Protein 5OC0 (pdb70)

Sequence (164 aa):
ENKYSRLQISIHWLVFLLVIAAYCAEFRGFFPRSDRPLINIHVSCGISILVLVVRLLLRLKYPTPPIIPKPKPTGLAHLGHLVIYLLFIALPVIGLVYNRGNPWFAFGLTPYASEANFERVDSLKSWHETLANLGYFVIGLHAAAALAHHYFWKDNTLLRPRKR

Foldseek 3Di:
DQAPDPVLVVLVVLLVVLLVLLVCLCCVVVDDPVCNLVSVSNLQSLVVNLVSVVSVVVPVVDDDRAKPPHDDVVVVVVVLVVVVNVLSNLLSVLVVPLQQCDWHDHPRDIHHDVHHDDVSNVVSVVVNVVSSVVVVVSVVVVVVVQCCVCPVVNMCSPVSNDDD

Solvent-accessible surface area: 11374 Å² total

InterPro domains:
  IPR011577 Cytochrome b561, bacterial/Ni-hydrogenase [PF01292] (5-172)
  IPR016174 Di-haem cytochrome, transmembrane [SSF81342] (4-172)
  IPR052168 Cytochrome b561 superoxide oxidase [PTHR30529] (1-175)

B-factor: mean 52.34, std 18.76, range [27.64, 150.26]

Secondary structure (DSSP, 8-state):
--S--HHHHHHHHHHHHHHHHHHH---GGGS-GGGHHHH--HHHHHHHHHH--HHHHHHHHSPPPPPSSPPP--HHHHHHHHHHHHHHHHHHHHHH--TT-S---BTTB----SS--HHHHHHHHHHHHHHHHHHHHHHHHHHHHHHHIIIII--STTT-----

Radius of gyration: 18.49 Å; Cα contacts (8 Å, |Δi|>4): 135; chains: 1; bounding box: 44×50×33 Å

Organism: Escherichia coli (strain K12) (NCBI:txid83333)

Structure (mmCIF, N/CA/C/O backbone):
data_5OC0
#
_entry.id   5OC0
#
_cell.length_a   68.046
_cell.length_b   91.102
_cell.length_c   97.923
_cell.angle_alpha   90.00
_cell.angle_beta   90.00
_cell.angle_gamma   90.00
#
_symmetry.space_group_name_H-M   'C 2 2 21'
#
loop_
_entity.id
_entity.type
_entity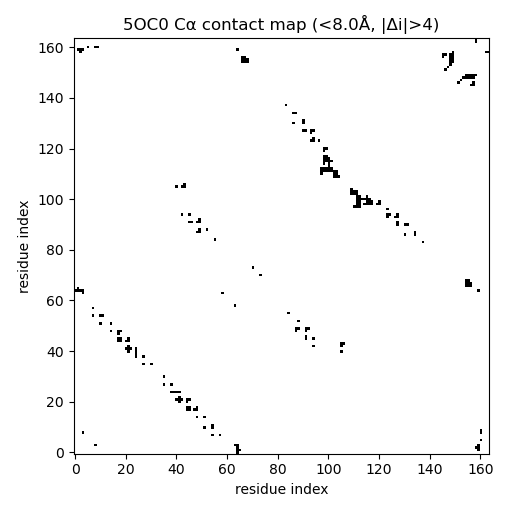.pdbx_description
1 polymer 'Cytochrome b561'
2 non-polymer 'PROTOPORPHYRIN IX CONTAINING FE'
3 non-polymer 'MAGNESIUM ION'
4 non-polymer GLYCEROL
5 non-polymer 'Octyl Glucose Neopentyl Glycol'
6 water water
#
loop_
_atom_site.group_PDB
_atom_site.id
_atom_site.type_symbol
_atom_site.label_atom_id
_atom_site.label_alt_id
_atom_site.label_comp_id
_atom_site.label_asym_id
_atom_site.label_entity_id
_atom_site.label_seq_id
_atom_site.pdbx_PDB_ins_code
_atom_site.Cartn_x
_atom_site.Cartn_y
_atom_site.Cartn_z
_atom_site.occupancy
_atom_site.B_iso_or_equiv
_atom_site.auth_seq_id
_atom_site.auth_comp_id
_atom_site.auth_asym_id
_atom_site.auth_atom_id
_atom_site.pdbx_PDB_model_num
ATOM 1 N N . GLU A 1 2 ? 1.795 25.279 31.658 1.00 82.00 2 GLU A N 1
ATOM 2 C CA . GLU A 1 2 ? 0.498 24.624 32.032 1.00 83.91 2 GLU A CA 1
ATOM 3 C C . GLU A 1 2 ? -0.426 25.584 32.852 1.00 74.18 2 GLU A C 1
ATOM 4 O O . GLU A 1 2 ? -1.021 26.521 32.293 1.00 68.92 2 GLU A O 1
ATOM 10 N N . ASN A 1 3 ? -0.512 25.374 34.169 1.00 67.77 3 ASN A N 1
ATOM 11 C CA . ASN A 1 3 ? -1.424 26.103 35.057 1.00 63.43 3 ASN A CA 1
ATOM 12 C C . ASN A 1 3 ? -0.817 27.344 35.714 1.00 53.91 3 ASN A C 1
ATOM 13 O O . ASN A 1 3 ? -1.479 27.951 36.467 1.00 54.12 3 ASN A O 1
ATOM 18 N N . LYS A 1 4 ? 0.454 27.654 35.523 1.00 49.19 4 LYS A N 1
ATOM 19 C CA . LYS A 1 4 ? 1.064 28.828 36.122 1.00 44.37 4 LYS A CA 1
ATOM 20 C C . LYS A 1 4 ? 1.576 29.726 34.948 1.00 41.65 4 LYS A C 1
ATOM 21 O O . LYS A 1 4 ? 1.837 29.240 33.866 1.00 40.49 4 LYS A O 1
ATOM 27 N N . TYR A 1 5 ? 1.773 31.020 35.178 1.00 38.05 5 TYR A N 1
ATOM 28 C CA . TYR A 1 5 ? 2.680 31.791 34.331 1.00 37.46 5 TYR A CA 1
ATOM 29 C C . TYR A 1 5 ? 4.050 31.122 34.343 1.00 39.03 5 TYR A C 1
ATOM 30 O O . TYR A 1 5 ? 4.373 30.390 35.266 1.00 38.17 5 TYR A O 1
ATOM 39 N N . SER A 1 6 ? 4.856 31.335 33.314 1.00 40.08 6 SER A N 1
ATOM 40 C CA . SER A 1 6 ? 6.221 30.787 33.299 1.00 41.70 6 SER A CA 1
ATOM 41 C C . SER A 1 6 ? 7.074 31.346 34.451 1.00 42.25 6 SER A C 1
ATOM 42 O O . SER A 1 6 ? 6.787 32.411 35.040 1.00 42.27 6 SER A O 1
ATOM 45 N N . ARG A 1 7 ? 8.075 30.594 34.854 1.00 42.42 7 ARG A N 1
ATOM 46 C CA . ARG A 1 7 ? 8.937 31.064 35.907 1.00 43.50 7 ARG A CA 1
ATOM 47 C C . ARG A 1 7 ? 9.568 32.427 35.653 1.00 40.75 7 ARG A C 1
ATOM 48 O O . ARG A 1 7 ? 9.673 33.233 36.564 1.00 39.84 7 ARG A O 1
ATOM 56 N N . LEU A 1 8 ? 9.995 32.672 34.421 1.00 39.98 8 LEU A N 1
ATOM 57 C CA . LEU A 1 8 ? 10.504 33.979 34.028 1.00 39.41 8 LEU A CA 1
ATOM 58 C C . LEU A 1 8 ? 9.430 35.060 34.219 1.00 37.49 8 LEU A C 1
ATOM 59 O O . LEU A 1 8 ? 9.745 36.161 34.697 1.00 39.57 8 LEU A O 1
ATOM 64 N N . GLN A 1 9 ? 8.177 34.785 33.861 1.00 34.23 9 GLN A N 1
ATOM 65 C CA . GLN A 1 9 ? 7.152 35.818 34.000 1.00 35.06 9 GLN A CA 1
ATOM 66 C C . GLN A 1 9 ? 6.870 36.080 35.490 1.00 34.43 9 GLN A C 1
ATOM 67 O O . GLN A 1 9 ? 6.580 37.215 35.865 1.00 35.24 9 GLN A O 1
ATOM 73 N N . ILE A 1 10 ? 6.903 35.003 36.299 1.00 37.23 10 ILE A N 1
ATOM 74 C CA . ILE A 1 10 ? 6.705 35.106 37.737 1.00 36.69 10 ILE A CA 1
ATOM 75 C C . ILE A 1 10 ? 7.860 35.918 38.342 1.00 36.05 10 ILE A C 1
ATOM 76 O O . ILE A 1 10 ? 7.598 36.834 39.112 1.00 35.32 10 ILE A O 1
ATOM 81 N N . SER A 1 11 ? 9.100 35.588 37.979 1.00 36.59 11 SER A N 1
ATOM 82 C CA . SER A 1 11 ? 10.272 36.352 38.422 1.00 38.37 11 SER A CA 1
ATOM 83 C C . SER A 1 11 ? 10.188 37.833 38.138 1.00 37.53 11 SER A C 1
ATOM 84 O O . SER A 1 11 ? 10.400 38.663 39.020 1.00 36.93 11 SER A O 1
ATOM 87 N N . ILE A 1 12 ? 9.824 38.160 36.913 1.00 36.66 12 ILE A N 1
ATOM 88 C CA . ILE A 1 12 ? 9.735 39.521 36.485 1.00 36.87 12 ILE A CA 1
ATOM 89 C C . ILE A 1 12 ? 8.586 40.247 37.203 1.00 34.82 12 ILE A C 1
ATOM 90 O O . ILE A 1 12 ? 8.761 41.371 37.635 1.00 34.02 12 ILE A O 1
ATOM 95 N N . HIS A 1 13 ? 7.433 39.591 37.362 1.00 34.42 13 HIS A N 1
ATOM 96 C CA . HIS A 1 13 ? 6.316 40.185 38.066 1.00 33.14 13 HIS A CA 1
ATOM 97 C C . HIS A 1 13 ? 6.772 40.696 39.491 1.00 34.84 13 HIS A C 1
ATOM 98 O O . HIS A 1 13 ? 6.542 41.893 39.859 1.00 32.53 13 HIS A O 1
ATOM 105 N N . TRP A 1 14 ? 7.440 39.820 40.229 1.00 34.57 14 TRP A N 1
ATOM 106 C CA . TRP A 1 14 ? 7.735 40.118 41.609 1.00 33.41 14 TRP A CA 1
ATOM 107 C C . TRP A 1 14 ? 9.006 40.988 41.703 1.00 34.84 14 TRP A C 1
ATOM 108 O O . TRP A 1 14 ? 9.116 41.840 42.607 1.00 34.59 14 TRP A O 1
ATOM 119 N N . LEU A 1 15 ? 9.945 40.812 40.773 1.00 34.69 15 LEU A N 1
ATOM 120 C CA . LEU A 1 15 ? 11.056 41.748 40.668 1.00 36.55 15 LEU A CA 1
ATOM 121 C C . LEU A 1 15 ? 10.584 43.199 40.452 1.00 35.50 15 LEU A C 1
ATOM 122 O O . LEU A 1 15 ? 11.054 44.140 41.138 1.00 34.33 15 LEU A O 1
ATOM 127 N N . VAL A 1 16 ? 9.686 43.378 39.496 1.00 34.78 16 VAL A N 1
ATOM 128 C CA . VAL A 1 16 ? 9.118 44.687 39.250 1.00 34.66 16 VAL A CA 1
ATOM 129 C C . VAL A 1 16 ? 8.408 45.254 40.504 1.00 34.59 16 VAL A C 1
ATOM 130 O O . VAL A 1 16 ? 8.499 46.455 40.808 1.00 34.58 16 VAL A O 1
ATOM 134 N N . PHE A 1 17 ? 7.642 44.414 41.156 1.00 33.08 17 PHE A N 1
ATOM 135 C CA . PHE A 1 17 ? 7.042 44.804 42.445 1.00 34.04 17 PHE A CA 1
ATOM 136 C C . PHE A 1 17 ? 8.123 45.374 43.408 1.00 32.99 17 PHE A C 1
ATOM 137 O O . PHE A 1 17 ? 7.939 46.454 43.970 1.00 31.71 17 PHE A O 1
ATOM 145 N N . LEU A 1 18 ? 9.221 44.644 43.593 1.00 32.95 18 LEU A N 1
ATOM 146 C CA . LEU A 1 18 ? 10.326 45.120 44.480 1.00 35.08 18 LEU A CA 1
ATOM 147 C C . LEU A 1 18 ? 10.932 46.417 44.000 1.00 35.27 18 LEU A C 1
ATOM 148 O O . LEU A 1 18 ? 11.148 47.312 44.799 1.00 33.32 18 LEU A O 1
ATOM 153 N N . LEU A 1 19 ? 11.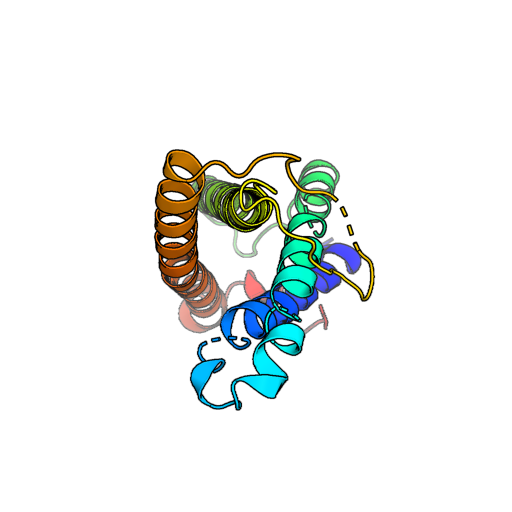165 46.516 42.686 1.00 33.94 19 LEU A N 1
ATOM 154 C CA . LEU A 1 19 ? 11.736 47.708 42.127 1.00 34.45 19 LEU A CA 1
ATOM 155 C C . LEU A 1 19 ? 10.810 48.938 42.224 1.00 33.71 19 LEU A C 1
ATOM 156 O O . LEU A 1 19 ? 11.285 50.082 42.428 1.00 32.14 19 LEU A O 1
ATOM 161 N N . VAL A 1 20 ? 9.532 48.707 42.044 1.00 31.83 20 VAL A N 1
ATOM 162 C CA . VAL A 1 20 ? 8.532 49.764 42.175 1.00 33.11 20 VAL A CA 1
ATOM 163 C C . VAL A 1 20 ? 8.458 50.254 43.621 1.00 34.20 20 VAL A C 1
ATOM 164 O O . VAL A 1 20 ? 8.328 51.446 43.863 1.00 34.07 20 VAL A O 1
ATOM 168 N N . ILE A 1 21 ? 8.499 49.305 44.558 1.00 33.92 21 ILE A N 1
ATOM 169 C CA . ILE A 1 21 ? 8.529 49.676 45.966 1.00 34.52 21 ILE A CA 1
ATOM 170 C C . ILE A 1 21 ? 9.724 50.596 46.255 1.00 33.32 21 ILE A C 1
ATOM 171 O O . ILE A 1 21 ? 9.561 51.598 46.945 1.00 34.25 21 ILE A O 1
ATOM 176 N N . ALA A 1 22 ? 10.887 50.229 45.745 1.00 34.10 22 ALA A N 1
ATOM 177 C CA . ALA A 1 22 ? 12.136 50.947 45.967 1.00 36.02 22 ALA A CA 1
ATOM 178 C C . ALA A 1 22 ? 12.032 52.344 45.318 1.00 35.72 22 ALA A C 1
ATOM 179 O O . ALA A 1 22 ? 12.387 53.310 45.937 1.00 34.70 22 ALA A O 1
ATOM 181 N N . ALA A 1 23 ? 11.480 52.429 44.104 1.00 34.15 23 ALA A N 1
ATOM 182 C CA . ALA A 1 23 ? 11.317 53.689 43.391 1.00 35.58 23 ALA A CA 1
ATOM 183 C C . ALA A 1 23 ? 10.445 54.693 44.176 1.00 35.03 23 ALA A C 1
ATOM 184 O O . ALA A 1 23 ? 10.858 55.834 44.341 1.00 34.85 23 ALA A O 1
ATOM 186 N N . TYR A 1 24 ? 9.265 54.239 44.588 1.00 34.10 24 TYR A N 1
ATOM 187 C CA . TYR A 1 24 ? 8.372 55.024 45.448 1.00 35.81 24 TYR A CA 1
ATOM 188 C C . TYR A 1 24 ? 9.034 55.405 46.797 1.00 35.27 24 TYR A C 1
ATOM 189 O O . TYR A 1 24 ? 9.014 56.549 47.181 1.00 37.24 24 TYR A O 1
ATOM 198 N N . CYS A 1 25 ? 9.652 54.444 47.446 1.00 36.24 25 CYS A N 1
ATOM 199 C CA . CYS A 1 25 ? 10.265 54.673 48.741 1.00 38.49 25 CYS A CA 1
ATOM 200 C C . CYS A 1 25 ? 11.376 55.740 48.645 1.00 38.87 25 CYS A C 1
ATOM 201 O O . CYS A 1 25 ? 11.456 56.596 49.530 1.00 38.06 25 CYS A O 1
ATOM 204 N N . ALA A 1 26 ? 12.201 55.680 47.580 1.00 36.93 26 ALA A N 1
ATOM 205 C CA . ALA A 1 26 ? 13.276 56.667 47.408 1.00 38.00 26 ALA A CA 1
ATOM 206 C C . ALA A 1 26 ? 12.713 58.093 47.380 1.00 38.81 26 ALA A C 1
ATOM 207 O O . ALA A 1 26 ? 13.256 58.990 48.075 1.00 41.88 26 ALA A O 1
ATOM 217 N N . GLU A 1 28 ? 9.547 59.024 48.463 1.00 38.84 28 GLU A N 1
ATOM 218 C CA . GLU A 1 28 ? 8.737 59.318 49.638 1.00 38.33 28 GLU A CA 1
ATOM 219 C C . GLU A 1 28 ? 9.595 59.641 50.850 1.00 38.24 28 GLU A C 1
ATOM 220 O O . GLU A 1 28 ? 9.186 60.496 51.639 1.00 39.27 28 GLU A O 1
ATOM 226 N N . PHE A 1 29 ? 10.750 58.990 50.980 1.00 37.67 29 PHE A N 1
ATOM 227 C CA . PHE A 1 29 ? 11.631 59.169 52.122 1.00 40.64 29 PHE A CA 1
ATOM 228 C C . PHE A 1 29 ? 12.824 60.102 51.844 1.00 43.62 29 PHE A C 1
ATOM 229 O O . PHE A 1 29 ? 13.664 60.290 52.737 1.00 44.75 29 PHE A O 1
ATOM 237 N N . ARG A 1 30 ? 12.854 60.746 50.669 1.00 44.45 30 ARG A N 1
ATOM 238 C CA . ARG A 1 30 ? 13.942 61.636 50.303 1.00 47.80 30 ARG A CA 1
ATOM 239 C C . ARG A 1 30 ? 14.285 62.710 51.379 1.00 48.11 30 ARG A C 1
ATOM 240 O O . ARG A 1 30 ? 15.416 62.908 51.718 1.00 47.63 30 ARG A O 1
ATOM 248 N N . GLY A 1 31 ? 13.283 63.355 51.940 1.00 48.64 31 GLY A N 1
ATOM 249 C CA . GLY A 1 31 ? 13.482 64.372 52.946 1.00 49.97 31 GLY A CA 1
ATOM 250 C C . GLY A 1 31 ? 13.918 63.885 54.325 1.00 51.59 31 GLY A C 1
ATOM 251 O O . GLY A 1 31 ? 14.044 64.671 55.215 1.00 52.75 31 GLY A O 1
ATOM 252 N N . PHE A 1 32 ? 14.087 62.587 54.506 1.00 52.40 32 PHE A N 1
ATOM 253 C CA . PHE A 1 32 ? 14.576 61.981 55.741 1.00 55.35 32 PHE A CA 1
ATOM 254 C C . PHE A 1 32 ? 16.088 61.849 55.631 1.00 57.75 32 PHE A C 1
ATOM 255 O O . PHE A 1 32 ? 16.747 61.422 56.582 1.00 57.73 32 PHE A O 1
ATOM 263 N N . PHE A 1 33 ? 16.636 62.152 54.453 1.00 56.86 33 PHE A N 1
ATOM 264 C CA . PHE A 1 33 ? 18.076 62.091 5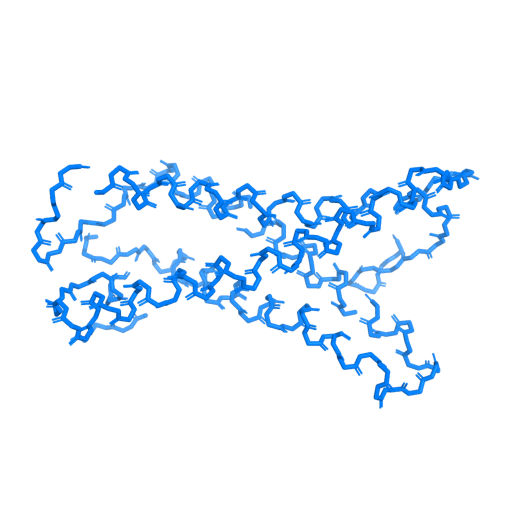4.247 1.00 59.59 33 PHE A CA 1
ATOM 265 C C . PHE A 1 33 ? 18.595 63.510 54.141 1.00 59.48 33 PHE A C 1
ATOM 266 O O . PHE A 1 33 ? 17.884 64.394 53.674 1.00 59.64 33 PHE A O 1
ATOM 274 N N . PRO A 1 34 ? 19.837 63.732 54.558 1.00 68.93 34 PRO A N 1
ATOM 275 C CA . PRO A 1 34 ? 20.400 65.074 54.360 1.00 68.33 34 PRO A CA 1
ATOM 276 C C . PRO A 1 34 ? 20.555 65.456 52.861 1.00 66.03 34 PRO A C 1
ATOM 277 O O . PRO A 1 34 ? 20.662 64.587 51.992 1.00 61.43 34 PRO A O 1
ATOM 281 N N . ARG A 1 35 ? 20.536 66.751 52.582 1.00 69.67 35 ARG A N 1
ATOM 282 C CA . ARG A 1 35 ? 20.807 67.287 51.244 1.00 73.65 35 ARG A CA 1
ATOM 283 C C . ARG A 1 35 ? 22.016 66.599 50.542 1.00 72.51 35 ARG A C 1
ATOM 284 O O . ARG A 1 35 ? 21.974 66.277 49.327 1.00 70.45 35 ARG A O 1
ATOM 292 N N . SER A 1 36 ? 23.050 66.302 51.324 1.00 70.68 36 SER A N 1
ATOM 293 C CA . SER A 1 36 ? 24.261 65.652 50.801 1.00 71.31 36 SER A CA 1
ATOM 294 C C . SER A 1 36 ? 24.013 64.258 50.223 1.00 67.20 36 SER A C 1
ATOM 295 O O . SER A 1 36 ? 24.798 63.819 49.424 1.00 68.78 36 SER A O 1
ATOM 298 N N . ASP A 1 37 ? 22.977 63.541 50.674 1.00 64.50 37 ASP A N 1
ATOM 299 C CA . ASP A 1 37 ? 22.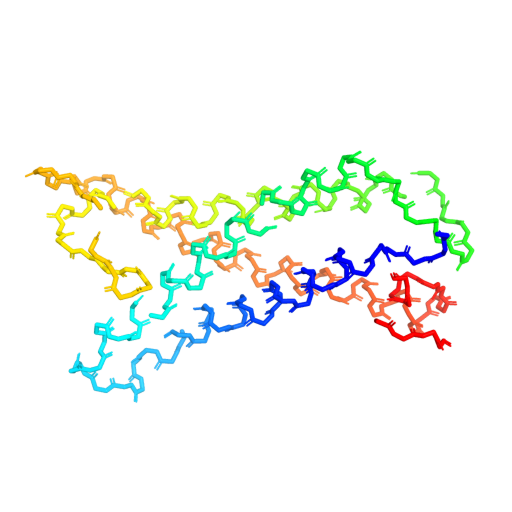642 62.213 50.135 1.00 62.57 37 ASP A CA 1
ATOM 300 C C . ASP A 1 37 ? 21.649 62.216 48.980 1.00 57.66 37 ASP A C 1
ATOM 301 O O . ASP A 1 37 ? 21.385 61.155 48.391 1.00 55.78 37 ASP A O 1
ATOM 306 N N . ARG A 1 38 ? 21.065 63.375 48.682 1.00 58.41 38 ARG A N 1
ATOM 307 C CA . ARG A 1 38 ? 20.045 63.480 47.654 1.00 60.86 38 ARG A CA 1
ATOM 308 C C . ARG A 1 38 ? 20.511 62.942 46.269 1.00 59.15 38 ARG A C 1
ATOM 309 O O . ARG A 1 38 ? 19.766 62.187 45.623 1.00 55.78 38 ARG A O 1
ATOM 317 N N . PRO A 1 39 ? 21.732 63.316 45.828 1.00 60.18 39 PRO A N 1
ATOM 318 C CA . PRO A 1 39 ? 22.187 62.704 44.561 1.00 61.24 39 PRO A CA 1
ATOM 319 C C . PRO A 1 39 ? 22.081 61.158 44.526 1.00 58.99 39 PRO A C 1
ATOM 320 O O . PRO A 1 39 ? 21.643 60.566 43.476 1.00 56.41 39 PRO A O 1
ATOM 324 N N . LEU A 1 40 ? 22.408 60.509 45.650 1.00 55.75 40 LEU A N 1
ATOM 325 C CA . LEU A 1 40 ? 22.367 59.067 45.706 1.00 56.32 40 LEU A CA 1
ATOM 326 C C . LEU A 1 40 ? 20.921 58.583 45.688 1.00 52.33 40 LEU A C 1
ATOM 327 O O . LEU A 1 40 ? 20.603 57.590 45.016 1.00 53.07 40 LEU A O 1
ATOM 332 N N . ILE A 1 41 ? 20.051 59.293 46.402 1.00 49.30 41 ILE A N 1
ATOM 333 C CA . ILE A 1 41 ? 18.656 58.924 46.471 1.00 50.38 41 ILE A CA 1
ATOM 334 C C . ILE A 1 41 ? 18.021 59.050 45.046 1.00 48.33 41 ILE A C 1
ATOM 3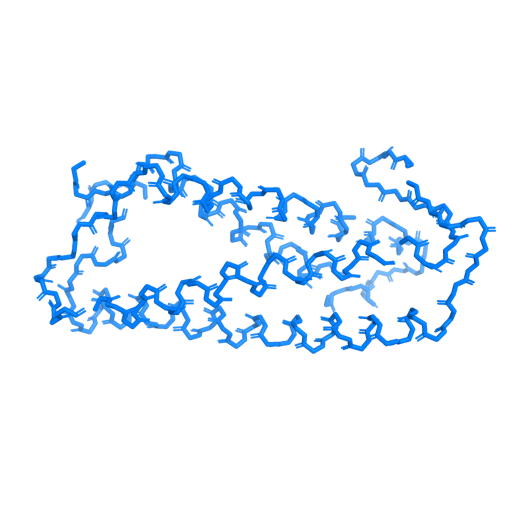35 O O . ILE A 1 41 ? 17.235 58.232 44.632 1.00 46.36 41 ILE A O 1
ATOM 340 N N . ASN A 1 42 ? 18.335 60.160 44.384 1.00 48.97 42 ASN A N 1
ATOM 341 C CA . ASN A 1 42 ? 17.906 60.386 43.007 1.00 50.21 42 ASN A CA 1
ATOM 342 C C . ASN A 1 42 ? 18.436 59.311 42.054 1.00 48.78 42 ASN A C 1
ATOM 343 O O . ASN A 1 42 ? 17.711 58.789 41.217 1.00 46.44 42 ASN A O 1
ATOM 356 N N . ILE A 1 44 ? 19.261 56.165 42.894 1.00 43.91 44 ILE A N 1
ATOM 357 C CA . ILE A 1 44 ? 18.530 54.936 43.169 1.00 41.98 44 ILE A CA 1
ATOM 358 C C . ILE A 1 44 ? 17.195 55.030 42.465 1.00 40.96 44 ILE A C 1
ATOM 359 O O . ILE A 1 44 ? 16.784 54.072 41.833 1.00 41.61 44 ILE A O 1
ATOM 364 N N . HIS A 1 45 ? 16.528 56.178 42.564 1.00 40.01 45 HIS A N 1
ATOM 365 C CA . HIS A 1 45 ? 15.191 56.344 42.032 1.00 39.15 45 HIS A CA 1
ATOM 366 C C . HIS A 1 45 ? 15.148 56.087 40.525 1.00 40.92 45 HIS A C 1
ATOM 367 O O . HIS A 1 45 ? 14.329 55.254 40.038 1.00 39.79 45 HIS A O 1
ATOM 374 N N . VAL A 1 46 ? 15.989 56.824 39.820 1.00 41.40 46 VAL A N 1
ATOM 375 C CA . VAL A 1 46 ? 16.011 56.784 38.376 1.00 43.84 46 VAL A CA 1
ATOM 376 C C . VAL A 1 46 ? 16.465 55.417 37.871 1.00 42.51 46 VAL A C 1
ATOM 377 O O . VAL A 1 46 ? 15.994 54.974 36.813 1.00 40.89 46 VAL A O 1
ATOM 381 N N . SER A 1 47 ? 17.423 54.822 38.579 1.00 41.74 47 SER A N 1
ATOM 382 C CA . SER A 1 47 ? 17.932 53.506 38.228 1.00 43.07 47 SER A CA 1
ATOM 383 C C . SER A 1 47 ? 16.830 52.443 38.402 1.00 42.37 47 SER A C 1
ATOM 384 O O . SER A 1 47 ? 16.593 51.657 37.486 1.00 42.30 47 SER A O 1
ATOM 387 N N . CYS A 1 48 ? 16.086 52.489 39.494 1.00 39.55 48 CYS A N 1
ATOM 388 C CA . CYS A 1 48 ? 14.927 51.602 39.617 1.00 40.14 48 CYS A CA 1
ATOM 389 C C . CYS A 1 48 ? 13.900 51.844 38.482 1.00 38.93 48 CYS A C 1
ATOM 390 O O . CYS A 1 48 ? 13.370 50.874 37.908 1.00 36.26 48 CYS A O 1
ATOM 393 N N . GLY A 1 49 ? 13.630 53.126 38.210 1.00 37.51 49 GLY A N 1
ATOM 394 C CA . GLY A 1 49 ? 12.651 53.549 37.218 1.00 37.64 49 GLY A CA 1
ATOM 395 C C . GLY A 1 49 ? 13.033 53.015 35.839 1.00 39.57 49 GLY A C 1
ATOM 396 O O . GLY A 1 49 ? 12.172 52.510 35.108 1.00 41.23 49 GLY A O 1
ATOM 397 N N . ILE A 1 50 ? 14.293 53.179 35.445 1.00 39.89 50 ILE A N 1
ATOM 398 C CA . ILE A 1 50 ? 14.764 52.666 34.146 1.00 41.63 50 ILE A CA 1
ATOM 399 C C . ILE A 1 50 ? 14.663 51.130 34.092 1.00 41.20 50 ILE A C 1
ATOM 400 O O . ILE A 1 50 ? 14.249 50.610 33.061 1.00 40.72 50 ILE A O 1
ATOM 405 N N . SER A 1 51 ? 15.039 50.442 35.185 1.00 40.01 51 SER A N 1
ATOM 406 C CA . SER A 1 51 ? 14.924 48.980 35.287 1.00 41.26 51 SER A CA 1
ATOM 407 C C . SER A 1 51 ? 13.496 48.535 35.107 1.00 40.30 51 SER A C 1
ATOM 408 O O . SER A 1 51 ? 13.252 47.535 34.376 1.00 39.19 51 SER A O 1
ATOM 411 N N . ILE A 1 52 ? 12.575 49.275 35.750 1.00 37.93 52 ILE A N 1
ATOM 412 C CA . ILE A 1 52 ? 11.156 48.977 35.668 1.00 38.30 52 ILE A CA 1
ATOM 413 C C . ILE A 1 52 ? 10.684 49.129 34.205 1.00 38.60 52 ILE A C 1
ATOM 414 O O . ILE A 1 52 ? 9.961 48.262 33.745 1.00 36.73 52 ILE A O 1
ATOM 419 N N . LEU A 1 53 ? 10.999 50.243 33.567 1.00 37.20 53 LEU A N 1
ATOM 420 C CA . LEU A 1 53 ? 10.666 50.463 32.156 1.00 41.08 53 LEU A CA 1
ATOM 421 C C . LEU A 1 53 ? 11.071 49.289 31.233 1.00 40.68 53 LEU A C 1
ATOM 422 O O . LEU A 1 53 ? 10.238 48.810 30.443 1.00 41.51 53 LEU A O 1
ATOM 427 N N . VAL A 1 54 ? 12.333 48.877 31.348 1.00 40.78 54 VAL A N 1
ATOM 428 C CA . VAL A 1 54 ? 12.882 47.757 30.571 1.00 42.05 54 VAL A CA 1
ATOM 429 C C . VAL A 1 54 ? 12.061 46.473 30.852 1.00 42.63 54 VAL A C 1
ATOM 430 O O . VAL A 1 54 ? 11.687 45.763 29.917 1.00 41.38 54 VAL A O 1
ATOM 434 N N . LEU A 1 55 ? 11.773 46.222 32.121 1.00 40.32 55 LEU A N 1
ATOM 435 C CA . LEU A 1 55 ? 11.067 45.023 32.514 1.00 39.13 55 LEU A CA 1
ATOM 436 C C . LEU A 1 55 ? 9.616 45.050 32.120 1.00 37.25 55 LEU A C 1
ATOM 437 O O . LEU A 1 55 ? 9.085 44.002 31.869 1.00 37.93 55 LEU A O 1
ATOM 450 N N . VAL A 1 57 ? 8.511 46.539 29.332 1.00 36.07 57 VAL A N 1
ATOM 451 C CA . VAL A 1 57 ? 8.552 46.233 27.897 1.00 38.83 57 VAL A CA 1
ATOM 452 C C . VAL A 1 57 ? 8.762 44.704 27.684 1.00 38.51 57 VAL A C 1
ATOM 453 O O . VAL A 1 57 ? 7.958 44.091 26.998 1.00 38.23 57 VAL A O 1
ATOM 457 N N . VAL A 1 58 ? 9.768 44.124 28.362 1.00 36.41 58 VAL A N 1
ATOM 458 C CA . VAL A 1 58 ? 10.079 42.716 28.293 1.00 38.06 58 VAL A CA 1
ATOM 459 C C . VAL A 1 58 ? 8.862 41.862 28.676 1.00 37.77 58 VAL A C 1
ATOM 460 O O . VAL A 1 58 ? 8.438 40.989 27.902 1.00 36.44 58 VAL A O 1
ATOM 464 N N . ARG A 1 59 ? 8.241 42.179 29.803 1.00 34.51 59 ARG A N 1
ATOM 465 C CA . ARG A 1 59 ? 7.098 41.409 30.238 1.00 35.65 59 ARG A CA 1
ATOM 466 C C . ARG A 1 59 ? 5.922 41.460 29.261 1.00 35.46 59 ARG A C 1
ATOM 467 O O . ARG A 1 59 ? 5.164 40.521 29.150 1.00 34.77 59 ARG A O 1
ATOM 475 N N . LEU A 1 60 ? 5.786 42.573 28.571 1.00 38.51 60 LEU A N 1
ATOM 476 C CA . LEU A 1 60 ? 4.721 42.740 27.621 1.00 39.04 60 LEU A CA 1
ATOM 477 C C . LEU A 1 60 ? 4.979 41.850 26.378 1.00 40.35 60 LEU A C 1
ATOM 478 O O . LEU A 1 60 ? 4.075 41.158 25.862 1.00 40.22 60 LEU A O 1
ATOM 483 N N . LEU A 1 61 ? 6.233 41.839 25.919 1.00 41.51 61 LEU A N 1
ATOM 484 C CA . LEU A 1 61 ? 6.646 40.960 24.807 1.00 39.14 61 LEU A CA 1
ATOM 485 C C . LEU A 1 61 ? 6.441 39.488 25.221 1.00 37.65 61 LEU A C 1
ATOM 486 O O . LEU A 1 61 ? 5.957 38.682 24.427 1.00 35.12 61 LEU A O 1
ATOM 491 N N . LEU A 1 62 ? 6.728 39.131 26.493 1.00 36.06 62 LEU A N 1
ATOM 492 C CA . LEU A 1 62 ? 6.478 37.763 26.956 1.00 35.76 62 LEU A CA 1
ATOM 493 C C . LEU A 1 62 ? 4.993 37.459 26.984 1.00 34.94 62 LEU A C 1
ATOM 494 O O . LEU A 1 62 ? 4.550 36.325 26.739 1.00 35.53 62 LEU A O 1
ATOM 499 N N . ARG A 1 63 ? 4.203 38.467 27.337 1.00 34.98 63 ARG A N 1
ATOM 500 C CA . ARG A 1 63 ? 2.774 38.321 27.396 1.00 34.88 63 ARG A CA 1
ATOM 501 C C . ARG A 1 63 ? 2.178 38.036 26.018 1.00 37.78 63 ARG A C 1
ATOM 502 O O . ARG A 1 63 ? 1.319 37.177 25.872 1.00 37.61 63 ARG A O 1
ATOM 510 N N . LEU A 1 64 ? 2.673 38.698 24.979 1.00 36.50 64 LEU A N 1
ATOM 511 C CA . LEU A 1 64 ? 2.339 38.324 23.658 1.00 40.08 64 LEU A CA 1
ATOM 512 C C . LEU A 1 64 ? 2.838 36.887 23.287 1.00 39.44 64 LEU A C 1
ATOM 513 O O . LEU A 1 64 ? 2.100 36.110 22.702 1.00 42.59 64 LEU A O 1
ATOM 518 N N . LYS A 1 65 ? 4.074 36.592 23.572 1.00 37.63 65 LYS A N 1
ATOM 519 C CA . LYS A 1 65 ? 4.661 35.297 23.153 1.00 39.70 65 LYS A CA 1
ATOM 520 C C . LYS A 1 65 ? 3.926 34.110 23.766 1.00 39.28 65 LYS A C 1
ATOM 521 O O . LYS A 1 65 ? 3.546 33.223 23.063 1.00 36.87 65 LYS A O 1
ATOM 527 N N . TYR A 1 66 ? 3.595 34.191 25.044 1.00 40.23 66 TYR A N 1
ATOM 528 C CA . TYR A 1 66 ? 2.980 33.073 25.807 1.00 42.56 66 TYR A CA 1
ATOM 529 C C . TYR A 1 66 ? 1.501 33.152 25.945 1.00 42.01 66 TYR A C 1
ATOM 530 O O . TYR A 1 66 ? 0.958 34.220 25.872 1.00 38.20 66 TYR A O 1
ATOM 539 N N . PRO A 1 67 ? 0.847 31.991 26.181 1.00 43.86 67 PRO A N 1
ATOM 540 C CA . PRO A 1 67 ? -0.564 32.078 26.507 1.00 44.32 67 PRO A CA 1
ATOM 541 C C . PRO A 1 67 ? -0.730 32.647 27.930 1.00 39.22 67 PRO A C 1
ATOM 542 O O . PRO A 1 67 ? 0.154 32.556 28.737 1.00 39.90 67 PRO A O 1
ATOM 546 N N . THR A 1 68 ? -1.858 33.267 28.213 1.00 37.32 68 THR A N 1
ATOM 547 C CA . THR A 1 68 ? -2.207 33.501 29.602 1.00 35.87 68 THR A CA 1
ATOM 548 C C . THR A 1 68 ? -2.685 32.231 30.255 1.00 36.75 68 THR A C 1
ATOM 549 O O . THR A 1 68 ? -3.563 31.599 29.790 1.00 35.93 68 THR A O 1
ATOM 553 N N . PRO A 1 69 ? -2.148 31.864 31.428 1.00 38.21 69 PRO A N 1
ATOM 554 C CA . PRO A 1 69 ? -2.694 30.649 32.030 1.00 39.00 69 PRO A CA 1
ATOM 555 C C . PRO A 1 69 ? -4.176 30.786 32.317 1.00 41.20 69 PRO A C 1
ATOM 556 O O . PRO A 1 69 ? -4.659 31.868 32.644 1.00 40.76 69 PRO A O 1
ATOM 560 N N . PRO A 1 70 ? -4.933 29.704 32.172 1.00 43.75 70 PRO A N 1
ATOM 561 C CA . PRO A 1 70 ? -6.361 29.827 32.469 1.00 43.94 70 PRO A CA 1
ATOM 562 C C . PRO A 1 70 ? -6.587 30.006 34.003 1.00 43.34 70 PRO A C 1
ATOM 563 O O . PRO A 1 70 ? -5.767 29.560 34.800 1.00 42.62 70 PRO A O 1
ATOM 567 N N . ILE A 1 71 ? -7.693 30.648 34.363 1.00 43.19 71 ILE A N 1
ATOM 568 C CA . ILE A 1 71 ? -8.205 30.649 35.727 1.00 45.61 71 ILE A CA 1
ATOM 569 C C . ILE A 1 71 ? -9.207 29.525 35.941 1.00 47.90 71 ILE A C 1
ATOM 570 O O . ILE A 1 71 ? -10.027 29.248 35.066 1.00 48.57 71 ILE A O 1
ATOM 575 N N . ILE A 1 72 ? -9.114 28.883 37.100 1.00 49.14 72 ILE A N 1
ATOM 576 C CA . ILE A 1 72 ? -9.964 27.803 37.493 1.00 52.17 72 ILE A CA 1
ATOM 577 C C . ILE A 1 72 ? -10.644 28.206 38.792 1.00 53.50 72 ILE A C 1
ATOM 578 O O . ILE A 1 72 ? -9.907 28.475 39.734 1.00 53.55 72 ILE A O 1
ATOM 583 N N . PRO A 1 73 ? -11.995 28.212 38.883 1.00 55.20 73 PRO A N 1
ATOM 584 C CA . PRO A 1 73 ? -12.905 27.937 37.740 1.00 55.64 73 PRO A CA 1
ATOM 585 C C . PRO A 1 73 ? -12.819 29.087 36.711 1.00 54.67 73 PRO A C 1
ATOM 586 O O . PRO A 1 73 ? -12.229 30.158 37.010 1.00 52.82 73 PRO A O 1
ATOM 590 N N . LYS A 1 74 ? -13.362 28.837 35.536 1.00 58.22 74 LYS A N 1
ATOM 591 C CA . LYS A 1 74 ? -13.299 29.744 34.421 1.00 59.13 74 LYS A CA 1
ATOM 592 C C . LYS A 1 74 ? -14.175 30.938 34.608 1.00 60.56 74 LYS A C 1
ATOM 593 O O . LYS A 1 74 ? -15.364 30.770 34.743 1.00 61.72 74 LYS A O 1
ATOM 599 N N . PRO A 1 75 ? -13.602 32.151 34.517 1.00 58.97 75 PRO A N 1
ATOM 600 C CA . PRO A 1 75 ? -14.436 33.371 34.523 1.00 61.58 75 PRO A CA 1
ATOM 601 C C . PRO A 1 75 ? -15.381 33.439 33.300 1.00 64.02 75 PRO A C 1
ATOM 602 O O . PRO A 1 75 ? -15.158 32.753 32.312 1.00 63.26 75 PRO A O 1
ATOM 606 N N . LYS A 1 76 ? -16.402 34.284 33.351 1.00 70.50 76 LYS A N 1
ATOM 607 C CA . LYS A 1 76 ? -17.127 34.679 32.120 1.00 78.81 76 LYS A CA 1
ATOM 608 C C . LYS A 1 76 ? -16.130 35.365 31.121 1.00 76.56 76 LYS A C 1
ATOM 609 O O . LYS A 1 76 ? -15.203 36.049 31.581 1.00 72.15 76 LYS A O 1
ATOM 615 N N . PRO A 1 77 ? -16.245 35.106 29.774 1.00 79.53 77 PRO A N 1
ATOM 616 C CA . PRO A 1 77 ? -15.305 35.752 28.797 1.00 77.61 77 PRO A CA 1
ATOM 617 C C . PRO A 1 77 ? -15.113 37.271 28.936 1.00 76.90 77 PRO A C 1
ATOM 618 O O . PRO A 1 77 ? -13.994 37.742 28.820 1.00 75.04 77 PRO A O 1
ATOM 638 N N . THR A 1 80 ? -12.703 38.072 31.813 1.00 58.90 80 THR A N 1
ATOM 639 C CA . THR A 1 80 ? -11.320 37.919 31.367 1.00 57.80 80 THR A CA 1
ATOM 640 C C . THR A 1 80 ? -10.888 39.134 30.495 1.00 56.39 80 THR A C 1
ATOM 641 O O . THR A 1 80 ? -9.861 39.740 30.743 1.00 50.37 80 THR A O 1
ATOM 645 N N . GLY A 1 81 ? -11.711 39.473 29.498 1.00 56.40 81 GLY A N 1
ATOM 646 C CA . GLY A 1 81 ? -11.512 40.678 28.687 1.00 57.35 81 GLY A CA 1
ATOM 647 C C . GLY A 1 81 ? -11.210 41.895 29.552 1.00 55.38 81 GLY A C 1
ATOM 648 O O . GLY A 1 81 ? -10.233 42.598 29.334 1.00 50.00 81 GLY A O 1
ATOM 649 N N . LEU A 1 82 ? -12.014 42.087 30.590 1.00 56.55 82 LEU A N 1
ATOM 650 C CA . LEU A 1 82 ? -11.877 43.253 31.441 1.00 58.47 82 LEU A CA 1
ATOM 651 C C . LEU A 1 82 ? -10.588 43.238 32.285 1.00 54.06 82 LEU A C 1
ATOM 652 O O . LEU A 1 82 ? -9.900 44.228 32.432 1.00 53.22 82 LEU A O 1
ATOM 657 N N . ALA A 1 83 ? -10.274 42.098 32.853 1.00 52.13 83 ALA A N 1
ATOM 658 C CA . ALA A 1 83 ? -9.034 41.950 33.551 1.00 48.12 83 ALA A CA 1
ATOM 659 C C . ALA A 1 83 ? -7.877 42.222 32.550 1.00 43.78 83 ALA A C 1
ATOM 660 O O . ALA A 1 83 ? -6.873 42.881 32.881 1.00 42.74 83 ALA A O 1
ATOM 662 N N . HIS A 1 84 ? -7.987 41.660 31.347 1.00 45.11 84 HIS A N 1
ATOM 663 C CA . HIS A 1 84 ? -6.925 41.881 30.308 1.00 45.59 84 HIS A CA 1
ATOM 664 C C . HIS A 1 84 ? -6.775 43.339 29.907 1.00 41.92 84 HIS A C 1
ATOM 665 O O . HIS A 1 84 ? -5.642 43.784 29.765 1.00 40.14 84 HIS A O 1
ATOM 672 N N . LEU A 1 85 ? -7.894 44.060 29.835 1.00 41.97 85 LEU A N 1
ATOM 673 C CA . LEU A 1 85 ? -7.907 45.517 29.665 1.00 43.65 85 LEU A CA 1
ATOM 674 C C . LEU A 1 85 ? -7.244 46.229 30.796 1.00 42.37 85 LEU A C 1
ATOM 675 O O . LEU A 1 85 ? -6.423 47.123 30.535 1.00 40.92 85 LEU A O 1
ATOM 680 N N . GLY A 1 86 ? -7.580 45.838 32.046 1.00 42.81 86 GLY A N 1
ATOM 681 C CA . GLY A 1 86 ? -6.903 46.370 33.272 1.00 42.07 86 GLY A CA 1
ATOM 682 C C . GLY A 1 86 ? -5.397 46.180 33.157 1.00 39.56 86 GLY A C 1
ATOM 683 O O . GLY A 1 86 ? -4.636 47.095 33.446 1.00 39.07 86 GLY A O 1
ATOM 684 N N . HIS A 1 87 ? -4.968 44.984 32.711 1.00 37.51 87 HIS A N 1
ATOM 685 C CA . HIS A 1 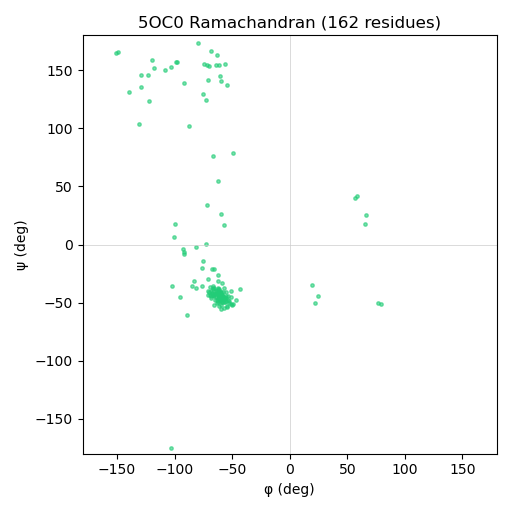87 ? -3.539 44.741 32.499 1.00 37.96 87 HIS A CA 1
ATOM 686 C C . HIS A 1 87 ? -2.949 45.725 31.477 1.00 37.09 87 HIS A C 1
ATOM 687 O O . HIS A 1 87 ? -1.834 46.211 31.659 1.00 34.85 87 HIS A O 1
ATOM 694 N N . LEU A 1 88 ? -3.673 45.929 30.386 1.00 34.54 88 LEU A N 1
ATOM 695 C CA . LEU A 1 88 ? -3.173 46.854 29.322 1.00 37.55 88 LEU A CA 1
ATOM 696 C C . LEU A 1 88 ? -2.953 48.255 29.966 1.00 38.58 88 LEU A C 1
ATOM 697 O O . LEU A 1 88 ? -1.960 48.941 29.654 1.00 37.08 88 LEU A O 1
ATOM 702 N N . VAL A 1 89 ? -3.899 48.660 30.847 1.00 37.81 89 VAL A N 1
ATOM 703 C CA . VAL A 1 89 ? -3.794 49.944 31.518 1.00 40.06 89 VAL A CA 1
ATOM 704 C C . VAL A 1 89 ? -2.523 49.981 32.403 1.00 37.04 89 VAL A C 1
ATOM 705 O O . VAL A 1 89 ? -1.780 50.989 32.423 1.00 36.73 89 VAL A O 1
ATOM 709 N N . ILE A 1 90 ? -2.257 48.881 33.091 1.00 34.75 90 ILE A N 1
ATOM 710 C CA . ILE A 1 90 ? -1.016 48.781 33.881 1.00 35.09 90 ILE A CA 1
ATOM 711 C C . ILE A 1 90 ? 0.253 48.855 33.050 1.00 35.11 90 ILE A C 1
ATOM 712 O O . ILE A 1 90 ? 1.225 49.627 33.380 1.00 33.17 90 ILE A O 1
ATOM 717 N N . TYR A 1 91 ? 0.248 48.107 31.953 1.00 34.58 91 TYR A N 1
ATOM 718 C CA . TYR A 1 91 ? 1.387 48.167 31.002 1.00 36.08 91 TYR A CA 1
ATOM 719 C C . TYR A 1 91 ? 1.633 49.597 30.537 1.00 36.74 91 TYR A C 1
ATOM 720 O O . TYR A 1 91 ? 2.760 50.089 30.593 1.00 37.02 91 TYR A O 1
ATOM 729 N N . LEU A 1 92 ? 0.567 50.269 30.124 1.00 38.63 92 LEU A N 1
ATOM 730 C CA . LEU A 1 92 ? 0.652 51.642 29.627 1.00 40.31 92 LEU A CA 1
ATOM 731 C C . LEU A 1 92 ? 1.160 52.620 30.704 1.00 39.61 92 LEU A C 1
ATOM 732 O O . LEU A 1 92 ? 2.088 53.412 30.454 1.00 35.39 92 LEU A O 1
ATOM 737 N N . LEU A 1 93 ? 0.542 52.545 31.885 1.00 36.99 93 LEU A N 1
ATOM 738 C CA . LEU A 1 93 ? 0.858 53.487 32.964 1.00 37.44 93 LEU A CA 1
ATOM 739 C C . LEU A 1 93 ? 2.326 53.397 33.372 1.00 36.55 93 LEU A C 1
ATOM 740 O O . LEU A 1 93 ? 2.991 54.404 33.564 1.00 34.96 93 LEU A O 1
ATOM 745 N N . PHE A 1 94 ? 2.777 52.161 33.591 1.00 35.54 94 PHE A N 1
ATOM 746 C CA . PHE A 1 94 ? 4.127 51.886 34.064 1.00 34.83 94 PHE A CA 1
ATOM 747 C C . PHE A 1 94 ? 5.221 51.892 33.007 1.00 35.30 94 PHE A C 1
ATOM 748 O O . PHE A 1 94 ? 6.410 51.689 33.336 1.00 34.62 94 PHE A O 1
ATOM 756 N N . ILE A 1 95 ? 4.828 52.108 31.750 1.00 35.73 95 ILE A N 1
ATOM 757 C CA . ILE A 1 95 ? 5.746 52.481 30.714 1.00 38.11 95 ILE A CA 1
ATOM 758 C C . ILE A 1 95 ? 5.731 54.029 30.602 1.00 39.27 95 ILE A C 1
ATOM 759 O O . ILE A 1 95 ? 6.813 54.639 30.585 1.00 39.86 95 ILE A O 1
ATOM 764 N N . ALA A 1 96 ? 4.549 54.661 30.605 1.00 38.35 96 ALA A N 1
ATOM 765 C CA . ALA A 1 96 ? 4.472 56.111 30.435 1.00 39.14 96 ALA A CA 1
ATOM 766 C C . ALA A 1 96 ? 5.180 56.816 31.621 1.00 40.74 96 ALA A C 1
ATOM 767 O O . ALA A 1 96 ? 5.906 57.734 31.397 1.00 39.24 96 ALA A O 1
ATOM 769 N N . LEU A 1 97 ? 5.000 56.315 32.842 1.00 38.77 97 LEU A N 1
ATOM 770 C CA . LEU A 1 97 ? 5.584 56.942 34.004 1.00 38.98 97 LEU A CA 1
ATOM 771 C C . LEU A 1 97 ? 7.122 57.094 33.928 1.00 38.46 97 LEU A C 1
ATOM 772 O O . LEU A 1 97 ? 7.627 58.211 33.990 1.00 38.70 97 LEU A O 1
ATOM 777 N N . PRO A 1 98 ? 7.854 55.974 33.695 1.00 38.28 98 PRO A N 1
ATOM 778 C CA . PRO A 1 98 ? 9.291 56.131 33.601 1.00 37.93 98 PRO A CA 1
ATOM 779 C C . PRO A 1 98 ? 9.738 56.833 32.340 1.00 39.20 98 PRO A C 1
ATOM 780 O O . PRO A 1 98 ? 10.741 57.559 32.384 1.00 38.71 98 PRO A O 1
ATOM 784 N N . VAL A 1 99 ? 8.994 56.697 31.236 1.00 38.79 99 VAL A N 1
ATOM 785 C CA . VAL A 1 99 ? 9.367 57.451 30.023 1.00 41.24 99 VAL A CA 1
ATOM 786 C C . VAL A 1 99 ? 9.336 58.966 30.262 1.00 42.60 99 VAL A C 1
ATOM 787 O O . VAL A 1 99 ? 10.213 59.680 29.800 1.00 44.00 99 VAL A O 1
ATOM 791 N N . ILE A 1 100 ? 8.286 59.437 30.917 1.00 41.81 100 ILE A N 1
ATOM 792 C CA . ILE A 1 100 ? 8.144 60.843 31.285 1.00 44.41 100 ILE A CA 1
ATOM 793 C C . ILE A 1 100 ? 9.284 61.276 32.196 1.00 44.03 100 ILE A C 1
ATOM 794 O O . ILE A 1 100 ? 9.857 62.389 32.040 1.00 44.95 100 ILE A O 1
ATOM 799 N N . GLY A 1 101 ? 9.652 60.386 33.108 1.00 43.86 101 GLY A N 1
ATOM 800 C CA . GLY A 1 101 ? 10.831 60.595 33.935 1.00 44.00 101 GLY A CA 1
ATOM 801 C C . GLY A 1 101 ? 12.084 60.856 33.103 1.00 45.10 101 GLY A C 1
ATOM 802 O O . GLY A 1 101 ? 12.819 61.833 33.330 1.00 44.13 101 GLY A O 1
ATOM 803 N N . LEU A 1 102 ? 12.352 59.946 32.181 1.00 46.13 102 LEU A N 1
ATOM 804 C CA . LEU A 1 102 ? 13.495 60.040 31.308 1.00 48.01 102 LEU A CA 1
ATOM 805 C C . LEU A 1 102 ? 13.520 61.349 30.500 1.00 49.87 102 LEU A C 1
ATOM 806 O O . LEU A 1 102 ? 14.569 61.970 30.368 1.00 48.28 102 LEU A O 1
ATOM 811 N N . VAL A 1 103 ? 12.370 61.708 29.913 1.00 50.38 103 VAL A N 1
ATOM 812 C CA . VAL A 1 103 ? 12.276 62.904 29.080 1.00 52.00 103 VAL A CA 1
ATOM 813 C C . VAL A 1 103 ? 12.469 64.158 29.942 1.00 51.39 103 VAL A C 1
ATOM 814 O O . VAL A 1 103 ? 13.082 65.138 29.481 1.00 51.33 103 VAL A O 1
ATOM 834 N N . TYR A 1 106 ? 16.178 64.352 30.647 1.00 51.14 106 TYR A N 1
ATOM 835 C CA . TYR A 1 106 ? 16.797 64.831 29.424 1.00 53.94 106 TYR A CA 1
ATOM 836 C C . TYR A 1 106 ? 16.648 66.363 29.282 1.00 54.21 106 TYR A C 1
ATOM 837 O O . TYR A 1 106 ? 17.631 67.058 29.097 1.00 54.97 106 TYR A O 1
ATOM 846 N N . ASN A 1 107 ? 15.428 66.865 29.429 1.00 54.50 107 ASN A N 1
ATOM 847 C CA . ASN A 1 107 ? 15.112 68.264 29.177 1.00 56.74 107 ASN A CA 1
ATOM 848 C C . ASN A 1 107 ? 15.585 69.229 30.256 1.00 57.43 107 ASN A C 1
ATOM 849 O O . ASN A 1 107 ? 15.677 70.450 30.018 1.00 57.05 107 ASN A O 1
ATOM 854 N N . ARG A 1 108 ? 15.948 68.688 31.409 1.00 53.32 108 ARG A N 1
ATOM 855 C CA . ARG A 1 108 ? 16.578 69.507 32.424 1.00 56.34 108 ARG A CA 1
ATOM 856 C C . ARG A 1 108 ? 17.939 70.027 32.014 1.00 55.88 108 ARG A C 1
ATOM 857 O O . ARG A 1 108 ? 18.405 70.963 32.623 1.00 56.92 108 ARG A O 1
ATOM 865 N N . GLY A 1 109 ? 18.587 69.379 31.046 1.00 56.35 109 GLY A N 1
ATOM 866 C CA . GLY A 1 109 ? 19.883 69.822 30.508 1.00 56.77 109 GLY A CA 1
ATOM 867 C C . GLY A 1 109 ? 21.058 69.762 31.478 1.00 56.97 109 GLY A C 1
ATOM 868 O O . GLY A 1 109 ? 21.992 70.540 31.337 1.00 59.31 109 GLY A O 1
ATOM 869 N N . ASN A 1 110 ? 20.993 68.890 32.491 1.00 56.31 110 ASN A N 1
ATOM 870 C CA . ASN A 1 110 ? 22.115 68.692 33.436 1.00 59.93 110 ASN A CA 1
ATOM 871 C C . ASN A 1 110 ? 22.634 67.279 33.359 1.00 60.30 110 ASN A C 1
ATOM 872 O O . ASN A 1 110 ? 21.852 66.323 33.100 1.00 62.81 110 ASN A O 1
ATOM 877 N N . PRO A 1 111 ? 23.924 67.108 33.664 1.00 63.64 111 PRO A N 1
ATOM 878 C CA . PRO A 1 111 ? 24.459 65.757 33.847 1.00 65.88 111 PRO A CA 1
ATOM 879 C C . PRO A 1 111 ? 23.665 64.963 34.886 1.00 62.79 111 PRO A C 1
ATOM 880 O O . PRO A 1 111 ? 23.212 65.504 35.881 1.00 64.54 111 PRO A O 1
ATOM 884 N N . TRP A 1 112 ? 23.395 63.709 34.606 1.00 62.59 112 TRP A N 1
ATOM 885 C CA . TRP A 1 112 ? 22.716 62.865 35.573 1.00 59.43 112 TRP A CA 1
ATOM 886 C C . TRP A 1 112 ? 23.156 61.439 35.411 1.00 60.04 112 TRP A C 1
ATOM 887 O O . TRP A 1 112 ? 23.768 61.081 34.399 1.00 57.93 112 TRP A O 1
ATOM 898 N N . PHE A 1 113 ? 22.837 60.623 36.428 1.00 59.94 113 PHE A N 1
ATOM 899 C CA . PHE A 1 113 ? 23.477 59.314 36.586 1.00 63.39 113 PHE A CA 1
ATOM 900 C C . PHE A 1 113 ? 22.483 58.179 36.780 1.00 60.58 113 PHE A C 1
ATOM 901 O O . PHE A 1 113 ? 21.514 58.341 37.527 1.00 61.22 113 PHE A O 1
ATOM 909 N N . ALA A 1 114 ? 22.700 57.058 36.095 1.00 60.25 114 ALA A N 1
ATOM 910 C CA . ALA A 1 114 ? 21.884 55.840 36.324 1.00 60.43 114 ALA A CA 1
ATOM 911 C C . ALA A 1 114 ? 22.804 54.657 36.273 1.00 64.30 114 ALA A C 1
ATOM 912 O O . ALA A 1 114 ? 23.593 54.556 35.319 1.00 64.25 114 ALA A O 1
ATOM 914 N N . PHE A 1 115 ? 22.697 53.771 37.275 1.00 65.08 115 PHE A N 1
ATOM 915 C CA . PHE A 1 115 ? 23.578 52.596 37.420 1.00 69.50 115 PHE A CA 1
ATOM 916 C C . PHE A 1 115 ? 25.053 53.040 37.474 1.00 74.78 115 PHE A C 1
ATOM 917 O O . PHE A 1 115 ? 25.913 52.441 36.845 1.00 78.59 115 PHE A O 1
ATOM 925 N N . GLY A 1 116 ? 25.311 54.143 38.179 1.00 74.73 116 GLY A N 1
ATOM 926 C CA . GLY A 1 116 ? 26.620 54.723 38.274 1.00 78.13 116 GLY A CA 1
ATOM 927 C C . GLY A 1 116 ? 27.198 55.281 36.982 1.00 81.38 116 GLY A C 1
ATOM 928 O O . GLY A 1 116 ? 28.398 55.528 36.927 1.00 86.32 116 GLY A O 1
ATOM 929 N N . LEU A 1 117 ? 26.365 55.528 35.968 1.00 78.25 117 LEU A N 1
ATOM 930 C CA . LEU A 1 117 ? 26.841 55.935 34.635 1.00 79.16 117 LEU A CA 1
ATOM 931 C C . LEU A 1 117 ? 26.214 57.245 34.250 1.00 75.83 117 LEU A C 1
ATOM 932 O O . LEU A 1 117 ? 25.077 57.508 34.580 1.00 71.20 117 LEU A O 1
ATOM 937 N N . THR A 1 118 ? 26.964 58.068 33.533 1.00 78.03 118 THR A N 1
ATOM 938 C CA . THR A 1 118 ? 26.458 59.363 33.117 1.00 76.41 118 THR A CA 1
ATOM 939 C C . THR A 1 118 ? 25.536 59.199 31.886 1.00 74.50 118 THR A C 1
ATOM 940 O O . THR A 1 118 ? 25.842 58.440 30.973 1.00 76.33 118 THR A O 1
ATOM 952 N N . PRO A 1 120 ? 22.646 60.867 28.859 1.00 68.64 120 PRO A N 1
ATOM 953 C CA . PRO A 1 120 ? 22.484 62.031 27.960 1.00 65.76 120 PRO A CA 1
ATOM 954 C C . PRO A 1 120 ? 21.483 63.081 28.460 1.00 60.97 120 PRO A C 1
ATOM 955 O O . PRO A 1 120 ? 20.559 62.774 29.227 1.00 57.83 120 PRO A O 1
ATOM 959 N N . TYR A 1 121 ? 21.684 64.325 28.049 1.00 59.61 121 TYR A N 1
ATOM 960 C CA . TYR A 1 121 ? 20.772 65.400 28.401 1.00 57.72 121 TYR A CA 1
ATOM 961 C C . TYR A 1 121 ? 20.807 66.425 27.309 1.00 56.43 121 TYR A C 1
ATOM 962 O O . TYR A 1 121 ? 21.707 66.414 26.507 1.00 60.66 121 TYR A O 1
ATOM 971 N N . ALA A 1 122 ? 19.844 67.325 27.281 1.00 67.94 122 ALA A N 1
ATOM 972 C CA . ALA A 1 122 ? 19.775 68.321 26.248 1.00 69.39 122 ALA A CA 1
ATOM 973 C C . ALA A 1 122 ? 20.919 69.355 26.454 1.00 72.38 122 ALA A C 1
ATOM 974 O O . ALA A 1 122 ? 21.268 69.674 27.589 1.00 69.06 122 ALA A O 1
ATOM 976 N N . SER A 1 123 ? 21.533 69.827 25.366 1.00 78.30 123 SER A N 1
ATOM 977 C CA . SER A 1 123 ? 22.580 70.852 25.447 1.00 83.54 123 SER A CA 1
ATOM 978 C C . SER A 1 123 ? 22.059 72.228 25.913 1.00 87.02 123 SER A C 1
ATOM 979 O O . SER A 1 123 ? 22.858 73.079 26.366 1.00 93.70 123 SER A O 1
ATOM 982 N N . GLU A 1 124 ? 20.750 72.459 25.759 1.00 86.77 124 GLU A N 1
ATOM 983 C CA . GLU A 1 124 ? 20.081 73.582 26.395 1.00 88.91 124 GLU A CA 1
ATOM 984 C C . GLU A 1 124 ? 18.833 73.023 27.139 1.00 85.18 124 GLU A C 1
ATOM 985 O O . GLU A 1 124 ? 18.215 72.028 26.717 1.00 83.83 124 GLU A O 1
ATOM 991 N N . ALA A 1 125 ? 18.496 73.625 28.278 1.00 85.01 125 ALA A N 1
ATOM 992 C CA . ALA A 1 125 ? 17.342 73.213 29.079 1.00 82.24 125 ALA A CA 1
ATOM 993 C C . ALA A 1 125 ? 16.011 73.641 28.442 1.00 82.53 125 ALA A C 1
ATOM 994 O O . ALA A 1 125 ? 15.960 74.574 27.702 1.00 85.29 125 ALA A O 1
ATOM 996 N N . ASN A 1 126 ? 14.922 72.953 28.754 1.00 81.38 126 ASN A N 1
ATOM 997 C CA . ASN A 1 126 ? 13.609 73.358 28.276 1.00 81.92 126 ASN A CA 1
ATOM 998 C C . ASN A 1 126 ? 12.629 73.374 29.439 1.00 80.38 126 ASN A C 1
ATOM 999 O O . ASN A 1 126 ? 12.120 72.330 29.869 1.00 78.69 126 ASN A O 1
ATOM 1004 N N . PHE A 1 127 ? 12.326 74.573 29.906 1.00 81.72 127 PHE A N 1
ATOM 1005 C CA . PHE A 1 127 ? 11.664 74.750 31.184 1.00 84.74 127 PHE A CA 1
ATOM 1006 C C . PHE A 1 127 ? 10.149 74.559 31.135 1.00 84.45 127 PHE A C 1
ATOM 1007 O O . PHE A 1 127 ? 9.573 74.015 32.096 1.00 85.61 127 PHE A O 1
ATOM 1015 N N . GLU A 1 128 ? 9.517 75.009 30.047 1.00 84.55 128 GLU A N 1
ATOM 1016 C CA . GLU A 1 128 ? 8.086 74.767 29.841 1.00 86.36 128 GLU A CA 1
ATOM 1017 C C . GLU A 1 128 ? 7.798 73.254 29.872 1.00 80.22 128 GLU A C 1
ATOM 1018 O O . GLU A 1 128 ? 6.887 72.802 30.552 1.00 74.95 128 GLU A O 1
ATOM 1024 N N . ARG A 1 129 ? 8.646 72.500 29.181 1.00 79.42 129 ARG A N 1
ATOM 1025 C CA . ARG A 1 129 ? 8.534 71.066 29.062 1.00 78.04 129 ARG A CA 1
ATOM 1026 C C . ARG A 1 129 ? 8.764 70.393 30.461 1.00 74.30 129 ARG A C 1
ATOM 1027 O O . ARG A 1 129 ? 7.894 69.636 30.929 1.00 66.78 129 ARG A O 1
ATOM 1035 N N . VAL A 1 130 ? 9.873 70.733 31.138 1.00 71.98 130 VAL A N 1
ATOM 1036 C CA . VAL A 1 130 ? 10.181 70.145 32.452 1.00 70.41 130 VAL A CA 1
ATOM 1037 C C . VAL A 1 130 ? 8.990 70.317 33.409 1.00 68.70 130 VAL A C 1
ATOM 1038 O O . VAL A 1 130 ? 8.572 69.337 34.055 1.00 62.24 130 VAL A O 1
ATOM 1042 N N . ASP A 1 131 ? 8.449 71.542 33.489 1.00 69.46 131 ASP A N 1
ATOM 1043 C CA . ASP A 1 131 ? 7.349 71.819 34.429 1.00 70.28 131 ASP A CA 1
ATOM 1044 C C . ASP A 1 131 ? 6.174 70.923 34.144 1.00 65.83 131 ASP A C 1
ATOM 1045 O O . ASP A 1 131 ? 5.623 70.348 35.053 1.00 65.22 131 ASP A O 1
ATOM 1050 N N . SER A 1 132 ? 5.835 70.786 32.869 1.00 65.00 132 SER A N 1
ATOM 1051 C CA . SER A 1 132 ? 4.738 69.938 32.446 1.00 62.91 132 SER A CA 1
ATOM 1052 C C . SER A 1 132 ? 5.021 68.416 32.697 1.00 55.38 132 SER A C 1
ATOM 1053 O O . SER A 1 132 ? 4.170 67.684 33.199 1.00 52.97 132 SER A O 1
ATOM 1056 N N . LEU A 1 133 ? 6.234 67.980 32.369 1.00 51.13 133 LEU A N 1
ATOM 1057 C CA . LEU A 1 133 ? 6.648 66.633 32.572 1.00 49.24 133 LEU A CA 1
ATOM 1058 C C . LEU A 1 133 ? 6.623 66.263 34.077 1.00 48.21 133 LEU A C 1
ATOM 1059 O O . LEU A 1 133 ? 6.098 65.197 34.460 1.00 45.00 133 LEU A O 1
ATOM 1064 N N . LYS A 1 134 ? 7.139 67.166 34.900 1.00 49.51 134 LYS A N 1
ATOM 1065 C CA . LYS A 1 134 ? 7.123 67.009 36.351 1.00 48.79 134 LYS A CA 1
ATOM 1066 C C . LYS A 1 134 ? 5.707 66.854 36.879 1.00 48.83 134 LYS A C 1
ATOM 1067 O O . LYS A 1 134 ? 5.420 65.989 37.689 1.00 46.27 134 LYS A O 1
ATOM 1073 N N . SER A 1 135 ? 4.812 67.697 36.419 1.00 51.00 135 SER A N 1
ATOM 1074 C CA . SER A 1 135 ? 3.431 67.549 36.793 1.00 51.82 135 SER A CA 1
ATOM 1075 C C . SER A 1 135 ? 2.846 66.188 36.350 1.00 50.41 135 SER A C 1
ATOM 1076 O O . SER A 1 135 ? 2.163 65.521 37.127 1.00 49.04 135 SER A O 1
ATOM 1079 N N . TRP A 1 136 ? 3.141 65.754 35.117 1.00 49.76 136 TRP A N 1
ATOM 1080 C CA . TRP A 1 136 ? 2.637 64.465 34.627 1.00 49.02 136 TRP A CA 1
ATOM 1081 C C . TRP A 1 136 ? 3.239 63.259 35.384 1.00 44.98 136 TRP A C 1
ATOM 1082 O O . TRP A 1 136 ? 2.585 62.232 35.612 1.00 41.51 136 TRP A O 1
ATOM 1093 N N . HIS A 1 137 ? 4.507 63.365 35.705 1.00 41.69 137 HIS A N 1
ATOM 1094 C CA . HIS A 1 137 ? 5.150 62.298 36.429 1.00 40.56 137 HIS A CA 1
ATOM 1095 C C . HIS A 1 137 ? 4.469 62.102 37.802 1.00 42.13 137 HIS A C 1
ATOM 1096 O O . HIS A 1 137 ? 4.121 60.972 38.205 1.00 37.91 137 HIS A O 1
ATOM 1103 N N . GLU A 1 138 ? 4.221 63.215 38.466 1.00 42.60 138 GLU A N 1
ATOM 1104 C CA . GLU A 1 138 ? 3.555 63.198 39.751 1.00 46.33 138 GLU A CA 1
ATOM 1105 C C . GLU A 1 138 ? 2.145 62.623 39.681 1.00 43.90 138 GLU A C 1
ATOM 1106 O O . GLU A 1 138 ? 1.791 61.764 40.450 1.00 43.64 138 GLU A O 1
ATOM 1112 N N . THR A 1 139 ? 1.333 63.128 38.803 1.00 44.28 139 THR A N 1
ATOM 1113 C CA . THR A 1 139 ? 0.016 62.575 38.583 1.00 46.69 139 THR A CA 1
ATOM 1114 C C . THR A 1 139 ? 0.031 61.064 38.260 1.00 43.24 139 THR A C 1
ATOM 1115 O O . THR A 1 139 ? -0.672 60.368 38.885 1.00 46.09 139 THR A O 1
ATOM 1119 N N . LEU A 1 140 ? 0.805 60.598 37.270 1.00 40.84 140 LEU A N 1
ATOM 1120 C CA . LEU A 1 140 ? 0.863 59.216 36.933 1.00 39.92 140 LEU A CA 1
ATOM 1121 C C . LEU A 1 140 ? 1.409 58.366 38.149 1.00 39.82 140 LEU A C 1
ATOM 1122 O O . LEU A 1 140 ? 0.915 57.239 38.384 1.00 36.71 140 LEU A O 1
ATOM 1127 N N . ALA A 1 141 ? 2.378 58.884 38.893 1.00 35.78 141 ALA A N 1
ATOM 1128 C CA . ALA A 1 141 ? 2.920 58.143 40.073 1.00 37.53 141 ALA A CA 1
ATOM 1129 C C . ALA A 1 141 ? 1.833 57.961 41.140 1.00 38.42 141 ALA A C 1
ATOM 1130 O O . ALA A 1 141 ? 1.686 56.859 41.734 1.00 39.95 141 ALA A O 1
ATOM 1132 N N . ASN A 1 142 ? 1.037 59.013 41.331 1.00 38.53 142 ASN A N 1
ATOM 1133 C CA . ASN A 1 142 ? -0.125 58.934 42.195 1.00 42.23 142 ASN A CA 1
ATOM 1134 C C . ASN A 1 142 ? -1.215 58.020 41.665 1.00 41.75 142 ASN A C 1
ATOM 1135 O O . ASN A 1 142 ? -1.810 57.276 42.445 1.00 41.41 142 ASN A O 1
ATOM 1140 N N . LEU A 1 143 ? -1.507 58.096 40.359 1.00 41.60 143 LEU A N 1
ATOM 1141 C CA . LEU A 1 143 ? -2.410 57.122 39.736 1.00 40.73 143 LEU A CA 1
ATOM 1142 C C . LEU A 1 143 ? -1.866 55.659 39.942 1.00 39.42 143 LEU A C 1
ATOM 1143 O O . LEU A 1 143 ? -2.655 54.745 40.215 1.00 37.60 143 LEU A O 1
ATOM 1148 N N . GLY A 1 144 ? -0.541 55.479 39.882 1.00 35.97 144 GLY A N 1
ATOM 1149 C CA . GLY A 1 144 ? 0.101 54.205 40.082 1.00 35.62 144 GLY A CA 1
ATOM 1150 C C . GLY A 1 144 ? -0.248 53.533 41.429 1.00 34.84 144 GLY A C 1
ATOM 1151 O O . GLY A 1 144 ? -0.453 52.337 41.477 1.00 35.12 144 GLY A O 1
ATOM 1152 N N . TYR A 1 145 ? -0.248 54.294 42.515 1.00 36.77 145 TYR A N 1
ATOM 1153 C CA . TYR A 1 145 ? -0.625 53.782 43.828 1.00 36.60 145 TYR A CA 1
ATOM 1154 C C . TYR A 1 145 ? -2.008 53.184 43.790 1.00 36.97 145 TYR A C 1
ATOM 1155 O O . TYR A 1 145 ? -2.223 52.127 44.333 1.00 34.99 145 TYR A O 1
ATOM 1164 N N . PHE A 1 146 ? -2.931 53.914 43.169 1.00 37.14 146 PHE A N 1
ATOM 1165 C CA . PHE A 1 146 ? -4.326 53.563 43.166 1.00 37.72 146 PHE A CA 1
ATOM 1166 C C . PHE A 1 146 ? -4.511 52.266 42.329 1.00 37.77 146 PHE A C 1
ATOM 1167 O O . PHE A 1 146 ? -5.197 51.347 42.739 1.00 35.08 146 PHE A O 1
ATOM 1175 N N . VAL A 1 147 ? -3.847 52.227 41.182 1.00 36.42 147 VAL A N 1
ATOM 1176 C CA . VAL A 1 147 ? -3.958 51.150 40.260 1.00 36.78 147 VAL A CA 1
ATOM 1177 C C . VAL A 1 147 ? -3.320 49.892 40.863 1.00 37.16 147 VAL A C 1
ATOM 1178 O O . VAL A 1 147 ? -3.920 48.825 40.769 1.00 37.83 147 VAL A O 1
ATOM 1182 N N . ILE A 1 148 ? -2.129 49.991 41.446 1.00 34.06 148 ILE A N 1
ATOM 1183 C CA . ILE A 1 148 ? -1.541 48.824 42.138 1.00 36.10 148 ILE A CA 1
ATOM 1184 C C . ILE A 1 148 ? -2.449 48.350 43.268 1.00 36.10 148 ILE A C 1
ATOM 1185 O O . ILE A 1 148 ? -2.626 47.150 43.441 1.00 35.43 148 ILE A O 1
ATOM 1190 N N . GLY A 1 149 ? -3.024 49.291 44.015 1.00 36.35 149 GLY A N 1
ATOM 1191 C CA . GLY A 1 149 ? -3.935 48.950 45.086 1.00 38.24 149 GLY A CA 1
ATOM 1192 C C . GLY A 1 149 ? -5.160 48.186 44.602 1.00 37.05 149 GLY A C 1
ATOM 1193 O O . GLY A 1 149 ? -5.514 47.188 45.187 1.00 37.51 149 GLY A O 1
ATOM 1194 N N . LEU A 1 150 ? -5.813 48.663 43.546 1.00 38.42 150 LEU A N 1
ATOM 1195 C CA . LEU A 1 150 ? -6.939 47.965 42.989 1.00 41.06 150 LEU A CA 1
ATOM 1196 C C . LEU A 1 150 ? -6.516 46.573 42.491 1.00 38.50 150 LEU A C 1
ATOM 1197 O O . LEU A 1 150 ? -7.247 45.555 42.695 1.00 38.62 150 LEU A O 1
ATOM 1202 N N . HIS A 1 151 ? -5.383 46.564 41.804 1.00 35.59 151 HIS A N 1
ATOM 1203 C CA . HIS A 1 151 ? -4.830 45.362 41.195 1.00 35.45 151 HIS A CA 1
ATOM 1204 C C . HIS A 1 151 ? -4.593 44.289 42.301 1.00 36.22 151 HIS A C 1
ATOM 1205 O O . HIS A 1 151 ? -5.012 43.125 42.143 1.00 34.02 151 HIS A O 1
ATOM 1212 N N . ALA A 1 152 ? -3.922 44.696 43.392 1.00 35.34 152 ALA A N 1
ATOM 1213 C CA . ALA A 1 152 ? -3.545 43.755 44.473 1.00 35.33 152 ALA A CA 1
ATOM 1214 C C . ALA A 1 152 ? -4.850 43.279 45.157 1.00 37.53 152 ALA A C 1
ATOM 1215 O O . ALA A 1 152 ? -4.994 42.101 45.509 1.00 38.39 152 ALA A O 1
ATOM 1217 N N . ALA A 1 153 ? -5.776 44.211 45.363 1.00 39.54 153 ALA A N 1
ATOM 1218 C CA . ALA A 1 153 ? -7.060 43.946 46.010 1.00 42.65 153 ALA A CA 1
ATOM 1219 C C . ALA A 1 153 ? -7.876 42.954 45.232 1.00 41.72 153 ALA A C 1
ATOM 1220 O O . ALA A 1 153 ? -8.494 42.074 45.857 1.00 43.09 153 ALA A O 1
ATOM 1222 N N . ALA A 1 154 ? -7.909 43.108 43.894 1.00 40.99 154 ALA A N 1
ATOM 1223 C CA . ALA A 1 154 ? -8.602 42.146 43.055 1.00 40.45 154 ALA A CA 1
ATOM 1224 C C . ALA A 1 154 ? -7.984 40.729 43.208 1.00 40.09 154 ALA A C 1
ATOM 1225 O O . ALA A 1 154 ? -8.693 39.734 43.302 1.00 41.00 154 ALA A O 1
ATOM 1227 N N . ALA A 1 155 ? -6.674 40.659 43.254 1.00 39.81 155 ALA A N 1
ATOM 1228 C CA . ALA A 1 155 ? -5.983 39.423 43.386 1.00 39.19 155 ALA A CA 1
ATOM 1229 C C . ALA A 1 155 ? -6.347 38.774 44.703 1.00 41.39 155 ALA A C 1
ATOM 1230 O O . ALA A 1 155 ? -6.625 37.543 44.783 1.00 41.61 155 ALA A O 1
ATOM 1232 N N . LEU A 1 156 ? -6.401 39.582 45.745 1.00 43.99 156 LEU A N 1
ATOM 1233 C CA . LEU A 1 156 ? -6.770 39.077 47.074 1.00 45.25 156 LEU A CA 1
ATOM 1234 C C . LEU A 1 156 ? -8.230 38.638 47.140 1.00 44.12 156 LEU A C 1
ATOM 1235 O O . LEU A 1 156 ? -8.494 37.639 47.768 1.00 44.56 156 LEU A O 1
ATOM 1240 N N . ALA A 1 157 ? -9.160 39.373 46.513 1.00 43.10 157 ALA A N 1
ATOM 1241 C CA . ALA A 1 157 ? -10.581 38.951 46.437 1.00 46.01 157 ALA A CA 1
ATOM 1242 C C . ALA A 1 157 ? -10.703 37.588 45.739 1.00 46.74 157 ALA A C 1
ATOM 1243 O O . ALA A 1 157 ? -11.431 36.700 46.209 1.00 47.79 157 ALA A O 1
ATOM 1245 N N . HIS A 1 158 ? -9.965 37.407 44.645 1.00 43.40 158 HIS A N 1
ATOM 1246 C CA . HIS A 1 158 ? -9.868 36.094 43.962 1.00 43.49 158 HIS A CA 1
ATOM 1247 C C . HIS A 1 158 ? -9.340 34.987 44.823 1.00 41.51 158 HIS A C 1
ATOM 1248 O O . HIS A 1 158 ? -9.924 33.902 44.872 1.00 41.62 158 HIS A O 1
ATOM 1255 N N . HIS A 1 159 ? -8.239 35.25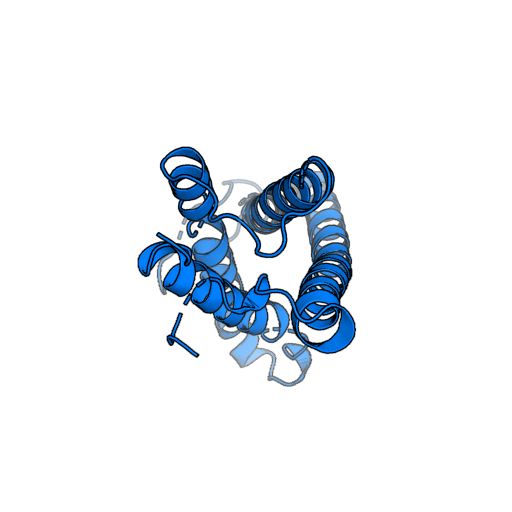6 45.470 1.00 39.52 159 HIS A N 1
ATOM 1256 C CA . HIS A 1 159 ? -7.579 34.235 46.246 1.00 40.99 159 HIS A CA 1
ATOM 1257 C C . HIS A 1 159 ? -8.339 33.821 47.547 1.00 44.14 159 HIS A C 1
ATOM 1258 O O . HIS A 1 159 ? -8.419 32.634 47.842 1.00 44.81 159 HIS A O 1
ATOM 1265 N N . TYR A 1 160 ? -8.902 34.789 48.271 1.00 44.38 160 TYR A N 1
ATOM 1266 C CA . TYR A 1 160 ? -9.557 34.549 49.544 1.00 47.41 160 TYR A CA 1
ATOM 1267 C C . TYR A 1 160 ? -11.076 34.508 49.584 1.00 49.20 160 TYR A C 1
ATOM 1268 O O . TYR A 1 160 ? -11.609 33.838 50.456 1.00 49.60 160 TYR A O 1
ATOM 1277 N N . PHE A 1 161 ? -11.731 35.343 48.768 1.00 49.64 161 PHE A N 1
ATOM 1278 C CA . PHE A 1 161 ? -13.179 35.465 48.737 1.00 53.80 161 PHE A CA 1
ATOM 1279 C C . PHE A 1 161 ? -13.750 34.446 47.719 1.00 54.20 161 PHE A C 1
ATOM 1280 O O . PHE A 1 161 ? -14.490 33.530 48.105 1.00 53.68 161 PHE A O 1
ATOM 1288 N N . 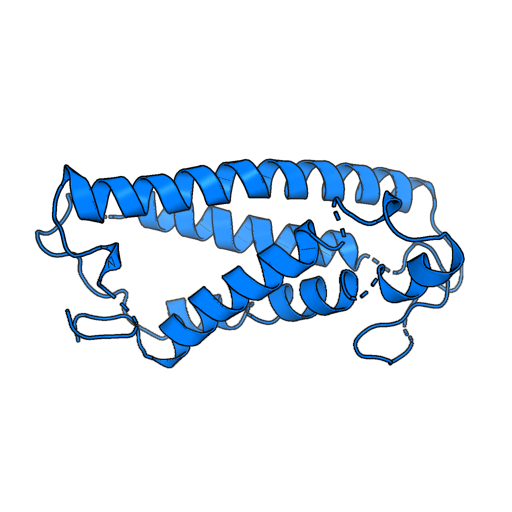TRP A 1 162 ? -13.375 34.564 46.453 1.00 52.12 162 TRP A N 1
ATOM 1289 C CA . TRP A 1 162 ? -13.824 33.625 45.431 1.00 53.51 162 TRP A CA 1
ATOM 1290 C C . TRP A 1 162 ? -13.100 32.305 45.484 1.00 52.08 162 TRP A C 1
ATOM 1291 O O . TRP A 1 162 ? -13.641 31.351 45.041 1.00 51.57 162 TRP A O 1
ATOM 1302 N N . LYS A 1 163 ? -11.929 32.221 46.093 1.00 50.26 163 LYS A N 1
ATOM 1303 C CA . LYS A 1 163 ? -11.206 30.932 46.208 1.00 52.27 163 LYS A CA 1
ATOM 1304 C C . LYS A 1 163 ? -10.892 30.281 44.871 1.00 50.86 163 LYS A C 1
ATOM 1305 O O . LYS A 1 163 ? -11.004 29.079 44.729 1.00 53.28 163 LYS A O 1
ATOM 1311 N N . ASP A 1 164 ? -10.477 31.077 43.894 1.00 45.52 164 ASP A N 1
ATOM 1312 C CA . ASP A 1 164 ? -10.070 30.525 42.614 1.00 44.21 164 ASP A CA 1
ATOM 1313 C C . ASP A 1 164 ? -8.557 30.553 42.586 1.00 42.86 164 ASP A C 1
ATOM 1314 O O . ASP A 1 164 ? -7.932 30.917 43.579 1.00 41.59 164 ASP A O 1
ATOM 1319 N N . ASN A 1 165 ? -7.938 30.192 41.477 1.00 40.71 165 ASN A N 1
ATOM 1320 C CA . ASN A 1 165 ? -6.508 30.050 41.438 1.00 38.48 165 ASN A CA 1
ATOM 1321 C C . ASN A 1 165 ? -5.779 31.261 40.821 1.00 37.11 165 ASN A C 1
ATOM 1322 O O . ASN A 1 165 ? -4.606 31.129 40.446 1.00 37.43 165 ASN A O 1
ATOM 1327 N N . THR A 1 166 ? -6.440 32.420 40.734 1.00 36.46 166 THR A N 1
ATOM 1328 C CA . THR A 1 166 ? -5.880 33.603 40.093 1.00 37.37 166 THR A CA 1
ATOM 1329 C C . THR A 1 166 ? -4.529 33.951 40.564 1.00 37.08 166 THR A C 1
ATOM 1330 O O . THR A 1 166 ? -3.606 34.113 39.751 1.00 38.27 166 THR A O 1
ATOM 1334 N N . LEU A 1 167 ? -4.367 34.051 41.878 1.00 34.73 167 LEU A N 1
ATOM 1335 C CA . LEU A 1 167 ? -3.059 34.402 42.453 1.00 34.75 167 LEU A CA 1
ATOM 1336 C C . LEU A 1 167 ? -2.082 33.251 42.446 1.00 36.83 167 LEU A C 1
ATOM 1337 O O . LEU A 1 167 ? -0.906 33.476 42.277 1.00 35.00 167 LEU A O 1
ATOM 1342 N N . LEU A 1 168 ? -2.532 32.018 42.645 1.00 40.33 168 LEU A N 1
ATOM 1343 C CA . LEU A 1 168 ? -1.613 30.866 42.669 1.00 42.44 168 LEU A CA 1
ATOM 1344 C C . LEU A 1 168 ? -0.853 30.746 41.364 1.00 42.35 168 LEU A C 1
ATOM 1345 O O . LEU A 1 168 ? 0.290 30.335 41.357 1.00 41.07 168 LEU A O 1
ATOM 1350 N N . ARG A 1 169 ? -1.493 31.115 40.268 1.00 40.49 169 ARG A N 1
ATOM 1351 C CA . ARG A 1 169 ? -0.859 31.046 38.919 1.00 39.77 169 ARG A CA 1
ATOM 1352 C C . ARG A 1 169 ? 0.376 31.969 38.819 1.00 40.00 169 ARG A C 1
ATOM 1353 O O . ARG A 1 169 ? 1.262 31.748 37.911 1.00 38.28 169 ARG A O 1
ATOM 1377 N N . PRO A 1 172 ? 5.299 31.606 42.967 1.00 55.40 172 PRO A N 1
ATOM 1378 C CA . PRO A 1 172 ? 6.408 30.721 42.584 1.00 56.84 172 PRO A CA 1
ATOM 1379 C C . PRO A 1 172 ? 6.216 29.268 42.948 1.00 59.33 172 PRO A C 1
ATOM 1380 O O . PRO A 1 172 ? 6.557 28.434 42.144 1.00 61.58 172 PRO A O 1
ATOM 1384 N N . ARG A 1 173 ? 5.596 28.961 44.069 1.00 62.16 173 ARG A N 1
ATOM 1385 C CA . ARG A 1 173 ? 5.508 27.589 44.509 1.00 70.50 173 ARG A CA 1
ATOM 1386 C C . ARG A 1 173 ? 4.168 26.957 44.164 1.00 75.08 173 ARG A C 1
ATOM 1387 O O . ARG A 1 173 ? 3.142 27.661 43.945 1.00 73.03 173 ARG A O 1
ATOM 1395 N N . LYS A 1 174 ? 4.200 25.625 44.095 1.00 85.60 174 LYS A N 1
ATOM 1396 C CA . LYS A 1 174 ? 3.008 24.831 43.804 1.00 94.62 174 LYS A CA 1
ATOM 1397 C C . LYS A 1 174 ? 2.288 24.536 45.108 1.00 102.79 174 LYS A C 1
ATOM 1398 O O . LYS A 1 174 ? 2.706 23.671 45.863 1.00 114.18 174 LYS A O 1
ATOM 1404 N N . ARG A 1 175 ? 1.215 25.291 45.352 1.00 103.01 175 ARG A N 1
ATOM 1405 C CA . ARG A 1 175 ? 0.438 25.269 46.587 1.00 113.64 175 ARG A CA 1
ATOM 1406 C C . ARG A 1 175 ? -1.046 25.523 46.293 1.00 113.55 175 ARG A C 1
ATOM 1407 O O . ARG A 1 175 ? -1.937 25.013 46.997 1.00 124.42 175 ARG A O 1
#

Nearest PDB structures (foldseek):
  5oc0-assembly1_A  TM=9.923E-01  e=6.541E-22  Escherichia coli K-12

GO terms:
  GO:0005886 plasma membrane (C, EXP)
  GO:0005886 plasma membrane (C, IDA)
  GO:0009055 electron transfer activity (F, IDA)
  GO:0020037 heme binding (F, IDA)
  GO:0019430 removal of superoxide radicals (P, IMP)